Protein AF-A0A6I7HRQ2-F1 (afdb_monomer_lite)

Foldseek 3Di:
DDVVVVVVVVVVVVVVVVLVVVQVVLCVVVVLVVVQVVLLVQLLVVCLVPVVCNVVSLVVSVVVQVVCVVVCVVVVYDTRDHDDSVVSVVVSVVVVVDDDD

Secondary structure (DSSP, 8-state):
--HHHHHHHHHHHHHHHHHHHHHHHHHHHTTHHHHHHHHHHHHHHHHHH-GGGHHHHHHHHHHHHHHHHHHHHHTTPPPP----HHHHHHHHHHHHT----

Organism: NCBI:txid1197950

Structure (mmCIF, N/CA/C/O backbone):
data_AF-A0A6I7HRQ2-F1
#
_entry.id   AF-A0A6I7HRQ2-F1
#
loop_
_atom_site.group_PDB
_atom_site.id
_atom_site.type_symbol
_atom_site.label_atom_id
_atom_site.label_alt_id
_atom_site.label_comp_id
_atom_site.label_asym_id
_atom_site.label_entity_id
_atom_site.label_seq_id
_atom_site.pdbx_PDB_ins_code
_atom_site.Cartn_x
_atom_site.Cartn_y
_atom_site.Cartn_z
_atom_site.occupancy
_atom_site.B_iso_or_equiv
_atom_site.auth_seq_id
_atom_site.auth_comp_id
_atom_site.auth_asym_id
_atom_site.auth_atom_id
_atom_site.pdbx_PDB_model_num
ATOM 1 N N . MET A 1 1 ? -25.778 -23.257 30.928 1.00 53.59 1 MET A N 1
ATOM 2 C CA . MET A 1 1 ? -25.226 -22.341 29.906 1.00 53.59 1 MET A CA 1
ATOM 3 C C . MET A 1 1 ? -25.094 -20.985 30.563 1.00 53.59 1 MET A C 1
ATOM 5 O O . MET A 1 1 ? -26.074 -20.501 31.111 1.00 53.59 1 MET A O 1
ATOM 9 N N . ASP A 1 2 ? -23.870 -20.476 30.647 1.00 63.56 2 ASP A N 1
ATOM 10 C CA . ASP A 1 2 ? -23.508 -19.361 31.523 1.00 63.56 2 ASP A CA 1
ATOM 11 C C . ASP A 1 2 ? -23.837 -18.022 30.850 1.00 63.56 2 ASP A C 1
ATOM 13 O O . ASP A 1 2 ? -23.237 -17.673 29.834 1.00 63.56 2 ASP A O 1
ATOM 17 N N . ASN A 1 3 ? -24.822 -17.297 31.386 1.00 65.94 3 ASN A N 1
ATOM 18 C CA . ASN A 1 3 ? -25.373 -16.073 30.789 1.00 65.94 3 ASN A CA 1
ATOM 19 C C . ASN A 1 3 ? -24.309 -14.961 30.651 1.00 65.94 3 ASN A C 1
ATOM 21 O O . ASN A 1 3 ? -24.384 -14.128 29.753 1.00 65.94 3 ASN A O 1
ATOM 25 N N . ARG A 1 4 ? -23.266 -15.001 31.495 1.00 72.00 4 ARG A N 1
ATOM 26 C CA . ARG A 1 4 ? -22.094 -14.112 31.433 1.00 72.00 4 ARG A CA 1
ATOM 27 C C . ARG A 1 4 ? -21.310 -14.247 30.132 1.00 72.00 4 ARG A C 1
ATOM 29 O O . ARG A 1 4 ? -20.995 -13.248 29.501 1.00 72.00 4 ARG A O 1
ATOM 36 N N . ARG A 1 5 ? -21.070 -15.485 29.694 1.00 74.06 5 ARG A N 1
ATOM 37 C CA . ARG A 1 5 ? -20.263 -15.773 28.501 1.00 74.06 5 ARG A CA 1
ATOM 38 C C . ARG A 1 5 ? -20.918 -15.236 27.226 1.00 74.06 5 ARG A C 1
ATOM 40 O O . ARG A 1 5 ? -20.227 -14.868 26.284 1.00 74.06 5 ARG A O 1
ATOM 47 N N . THR A 1 6 ? -22.249 -15.192 27.205 1.00 74.94 6 THR A N 1
ATOM 48 C CA . THR A 1 6 ? -23.032 -14.631 26.100 1.00 74.94 6 THR A CA 1
ATOM 49 C C . THR A 1 6 ? -22.934 -13.104 26.060 1.00 74.94 6 THR A C 1
ATOM 51 O O . THR A 1 6 ? -22.749 -12.547 24.981 1.00 74.94 6 THR A O 1
ATOM 54 N N . CYS A 1 7 ? -22.994 -12.431 27.214 1.00 74.56 7 CYS A N 1
ATOM 55 C CA . CYS A 1 7 ? -22.821 -10.977 27.296 1.00 74.56 7 CYS A CA 1
ATOM 56 C C . CYS A 1 7 ? -21.411 -10.534 26.880 1.0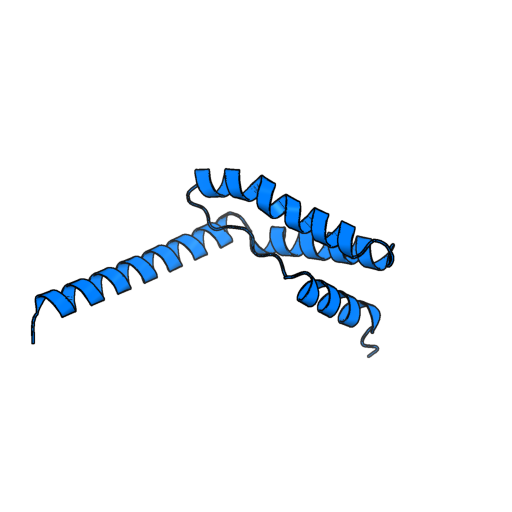0 74.56 7 CYS A C 1
ATOM 58 O O . CYS A 1 7 ? -21.282 -9.572 26.129 1.00 74.56 7 CYS A O 1
ATOM 60 N N . ASP A 1 8 ? -20.371 -11.268 27.287 1.00 77.75 8 ASP A N 1
ATOM 61 C CA . ASP A 1 8 ? -18.981 -10.950 26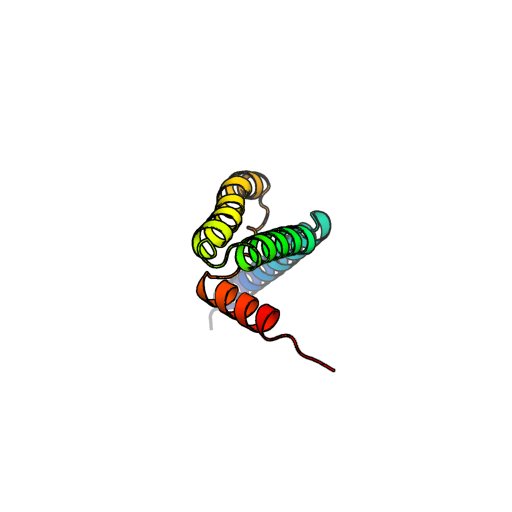.926 1.00 77.75 8 ASP A CA 1
ATOM 62 C C . ASP A 1 8 ? -18.741 -11.053 25.406 1.00 77.75 8 ASP A C 1
ATOM 64 O O . ASP A 1 8 ? -18.046 -10.231 24.811 1.00 77.75 8 ASP A O 1
ATOM 68 N N . LEU A 1 9 ? -19.354 -12.044 24.747 1.00 75.88 9 LEU A N 1
ATOM 69 C CA . LEU A 1 9 ? -19.290 -12.190 23.288 1.00 75.88 9 LEU A CA 1
ATOM 70 C C . LEU A 1 9 ? -20.028 -11.062 22.558 1.00 75.88 9 LEU A C 1
ATOM 72 O O . LEU A 1 9 ? -19.548 -10.584 21.532 1.00 75.88 9 LEU A O 1
ATOM 76 N N . MET A 1 10 ? -21.181 -10.636 23.078 1.00 75.94 10 MET A N 1
ATOM 77 C CA . MET A 1 10 ? -21.944 -9.526 22.504 1.00 75.94 10 MET A CA 1
ATOM 78 C C . MET A 1 10 ? -21.201 -8.196 22.643 1.00 75.94 10 MET A C 1
ATOM 80 O O . MET A 1 10 ? -21.200 -7.411 21.698 1.00 75.94 10 MET A O 1
ATOM 84 N N . GLN A 1 11 ? -20.535 -7.964 23.777 1.00 74.56 11 GLN A N 1
ATOM 85 C CA . GLN A 1 11 ? -19.752 -6.751 23.998 1.00 74.56 11 GLN A CA 1
ATOM 86 C C . GLN A 1 11 ? -18.539 -6.688 23.064 1.00 74.56 11 GLN A C 1
ATOM 88 O O . GLN A 1 11 ? -18.371 -5.697 22.365 1.00 74.56 11 GLN A O 1
ATOM 93 N N . ASN A 1 12 ? -17.779 -7.781 22.938 1.00 72.69 12 ASN A N 1
ATOM 94 C CA . ASN A 1 12 ? -16.669 -7.850 21.981 1.00 72.69 12 ASN A CA 1
ATOM 95 C C . ASN A 1 12 ? -17.129 -7.615 20.535 1.00 72.69 12 ASN A C 1
ATOM 97 O O . ASN A 1 12 ? -16.449 -6.941 19.768 1.00 72.69 12 ASN A O 1
ATOM 101 N N . ALA A 1 13 ? -18.285 -8.160 20.143 1.00 74.06 13 ALA A N 1
ATOM 102 C CA . ALA A 1 13 ? -18.823 -7.937 18.804 1.00 74.06 13 ALA A CA 1
ATOM 103 C C . ALA A 1 13 ? -19.195 -6.462 18.570 1.00 74.06 13 ALA A C 1
ATOM 105 O O . ALA A 1 13 ? -18.948 -5.937 17.487 1.00 74.06 13 ALA A O 1
ATOM 106 N N . LEU A 1 14 ? -19.764 -5.790 19.574 1.00 71.19 14 LEU A N 1
ATOM 107 C CA . LEU A 1 14 ? -20.077 -4.361 19.517 1.00 71.19 14 LEU A CA 1
ATOM 108 C C . LEU A 1 14 ? -18.815 -3.498 19.447 1.00 71.19 14 LEU A C 1
ATOM 110 O O . LEU A 1 14 ? -18.783 -2.553 18.659 1.00 71.19 14 LEU A O 1
ATOM 114 N N . ASP A 1 15 ? -17.778 -3.843 20.204 1.00 71.94 15 ASP A N 1
ATOM 115 C CA . ASP A 1 15 ? -16.505 -3.120 20.199 1.00 71.94 15 ASP A CA 1
ATOM 116 C C . ASP A 1 15 ? -15.823 -3.242 18.824 1.00 71.94 15 ASP A C 1
ATOM 118 O O . ASP A 1 15 ? -15.477 -2.226 18.224 1.00 71.94 15 ASP A O 1
ATOM 122 N N . ILE A 1 16 ? -15.785 -4.448 18.239 1.00 71.88 16 ILE A N 1
ATOM 123 C CA . ILE A 1 16 ? -15.256 -4.692 16.881 1.00 71.88 16 ILE A CA 1
ATOM 124 C C . ILE A 1 16 ? -16.032 -3.901 15.818 1.00 71.88 16 ILE A C 1
ATOM 126 O O . ILE A 1 16 ? -15.441 -3.335 14.896 1.00 71.88 16 ILE A O 1
ATOM 130 N N . LEU A 1 17 ? -17.365 -3.863 15.914 1.00 72.69 17 LEU A N 1
ATOM 131 C CA . LEU A 1 17 ? -18.199 -3.117 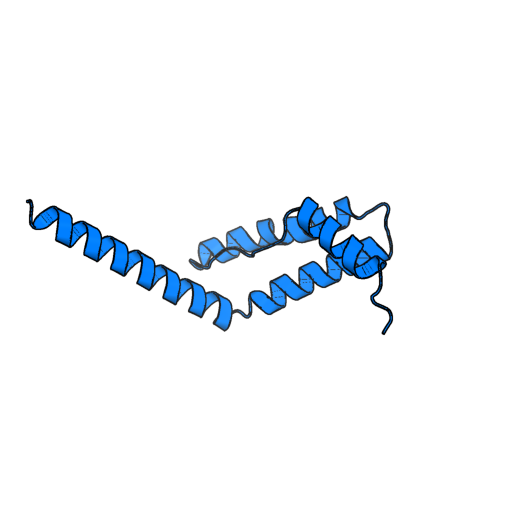14.967 1.00 72.69 17 LEU A CA 1
ATOM 132 C C . LEU A 1 17 ? -17.986 -1.603 15.092 1.00 72.69 17 LEU A C 1
ATOM 134 O O . LEU A 1 17 ? -17.960 -0.909 14.076 1.00 72.69 17 LEU A O 1
ATOM 138 N N . THR A 1 18 ? -17.797 -1.108 16.316 1.00 73.62 18 THR A N 1
ATOM 139 C CA . THR A 1 18 ? -17.570 0.315 16.605 1.00 73.62 18 THR A CA 1
ATOM 140 C C . THR A 1 18 ? -16.172 0.763 16.169 1.00 73.62 18 THR A C 1
ATOM 142 O O . THR A 1 18 ? -16.016 1.830 15.571 1.00 73.62 18 THR A O 1
ATOM 145 N N . GLU A 1 19 ? -15.149 -0.063 16.396 1.00 69.94 19 GLU A N 1
ATOM 146 C CA . GLU A 1 19 ? -13.797 0.154 15.866 1.00 69.94 19 GLU A CA 1
ATOM 147 C C . GLU A 1 19 ? -13.788 0.118 14.337 1.00 69.94 19 GLU A C 1
ATOM 149 O O . GLU A 1 19 ? -13.193 0.990 13.700 1.00 69.94 19 GLU A O 1
ATOM 154 N N . GLY A 1 20 ? -14.509 -0.829 13.728 1.00 68.12 20 GLY A N 1
ATOM 155 C CA . GLY A 1 20 ? -14.655 -0.923 12.277 1.00 68.12 20 GLY A CA 1
ATOM 156 C C . GLY A 1 20 ? -15.316 0.310 11.655 1.00 68.12 20 GLY A C 1
ATOM 157 O O . GLY A 1 20 ? -14.843 0.796 10.624 1.00 68.12 20 GLY A O 1
ATOM 158 N N . SER A 1 21 ? -16.363 0.859 12.284 1.00 71.31 21 SER A N 1
ATOM 159 C CA . SER A 1 21 ? -17.018 2.085 11.807 1.00 71.31 21 SER A CA 1
ATOM 160 C C . SER A 1 21 ? -16.127 3.313 11.970 1.00 71.31 21 SER A C 1
ATOM 162 O O . SER A 1 21 ? -15.967 4.071 11.017 1.00 71.31 21 SER A O 1
ATOM 164 N N . ARG A 1 22 ? -15.462 3.465 13.123 1.00 72.69 22 ARG A N 1
ATOM 165 C CA . ARG A 1 22 ? -14.520 4.568 13.367 1.00 72.69 22 ARG A CA 1
ATOM 166 C C . ARG A 1 22 ? -13.365 4.544 12.363 1.00 72.69 22 ARG A C 1
ATOM 168 O O . ARG A 1 22 ? -13.031 5.567 11.779 1.00 72.69 22 ARG A O 1
ATOM 175 N N . THR A 1 23 ? -12.810 3.364 12.100 1.00 71.81 23 THR A N 1
ATOM 176 C CA . THR A 1 23 ? -11.753 3.153 11.100 1.00 71.81 23 THR A CA 1
ATOM 177 C C . THR A 1 23 ? -12.197 3.569 9.694 1.00 71.81 23 THR A C 1
ATOM 179 O O . THR A 1 23 ? -11.431 4.189 8.955 1.00 71.81 23 THR A O 1
ATOM 182 N N . ALA A 1 24 ? -13.425 3.219 9.300 1.00 72.06 24 ALA A N 1
ATOM 183 C CA . ALA A 1 24 ? -13.972 3.578 7.994 1.00 72.06 24 ALA A CA 1
ATOM 184 C C . ALA A 1 24 ? -14.205 5.091 7.858 1.00 72.06 24 ALA A C 1
ATOM 186 O O . ALA A 1 24 ? -13.925 5.656 6.798 1.00 72.06 24 ALA A O 1
ATOM 187 N N . ASP A 1 25 ? -14.664 5.740 8.928 1.00 77.44 25 ASP A N 1
ATOM 188 C CA . ASP A 1 25 ? -14.861 7.188 8.967 1.00 77.44 25 ASP A CA 1
ATOM 189 C C . ASP A 1 25 ? -13.523 7.935 8.867 1.00 77.44 25 ASP A C 1
ATOM 191 O O . ASP A 1 25 ? -13.394 8.814 8.014 1.00 77.44 25 ASP A O 1
ATOM 195 N N . PHE A 1 26 ? -12.491 7.507 9.607 1.00 76.12 26 PHE A N 1
ATOM 196 C CA . PHE A 1 26 ? -11.134 8.062 9.500 1.00 76.12 26 PHE A CA 1
ATOM 197 C C . PHE A 1 26 ? -10.566 7.946 8.083 1.00 76.12 26 PHE A C 1
ATOM 199 O O . PHE A 1 26 ? -10.084 8.922 7.513 1.00 76.12 26 PHE A O 1
ATOM 206 N N . ARG A 1 27 ? -10.651 6.764 7.463 1.00 81.56 27 ARG A N 1
ATOM 207 C CA . ARG A 1 27 ? -10.126 6.583 6.098 1.00 81.56 27 ARG A CA 1
ATOM 208 C C . ARG A 1 27 ? -10.817 7.487 5.080 1.00 81.56 27 ARG A C 1
ATOM 210 O O . ARG A 1 27 ? -10.159 7.959 4.154 1.00 81.56 27 ARG A O 1
ATOM 217 N N . ARG A 1 28 ? -12.120 7.735 5.249 1.00 77.19 28 ARG A N 1
ATOM 218 C CA . ARG A 1 28 ? -12.887 8.636 4.380 1.00 77.19 28 ARG A CA 1
ATOM 219 C C . ARG A 1 28 ? -12.532 10.101 4.627 1.00 77.19 28 ARG A C 1
ATOM 221 O O . ARG A 1 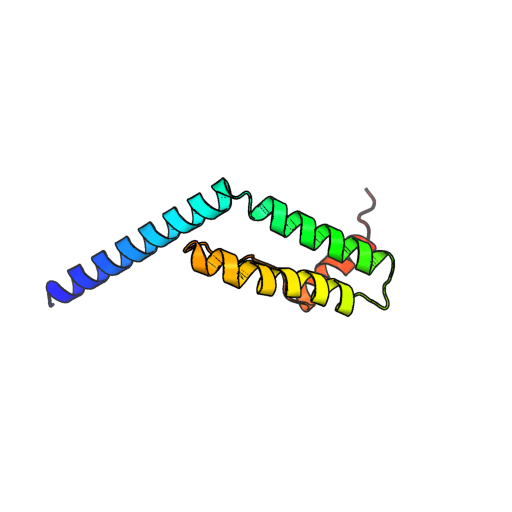28 ? -12.340 10.834 3.664 1.00 77.19 28 ARG A O 1
ATOM 228 N N . GLU A 1 29 ? -12.452 10.519 5.887 1.00 78.88 29 GLU A N 1
ATOM 229 C CA . GLU A 1 29 ? -12.137 11.900 6.273 1.00 78.88 29 GLU A CA 1
ATOM 230 C C . GLU A 1 29 ? -10.764 12.337 5.753 1.00 78.88 29 GLU A C 1
ATOM 232 O O . GLU A 1 29 ? -10.624 13.420 5.190 1.00 78.88 29 GLU A O 1
ATOM 237 N N . PHE A 1 30 ? -9.775 11.452 5.861 1.00 73.06 30 PHE A N 1
ATOM 238 C CA . PHE A 1 30 ? -8.396 11.711 5.452 1.00 73.06 30 PHE A CA 1
ATOM 239 C C . PHE A 1 30 ? -8.074 11.236 4.026 1.00 73.06 30 PHE A C 1
ATOM 241 O O . PHE A 1 30 ? -6.907 11.206 3.647 1.00 73.06 30 PHE A O 1
ATOM 248 N N . GLN A 1 31 ? -9.091 10.856 3.239 1.00 81.19 31 GLN A N 1
ATOM 249 C CA . GLN A 1 31 ? -8.956 10.480 1.821 1.00 81.19 31 GLN A CA 1
ATOM 250 C C . GLN A 1 31 ? -7.856 9.433 1.572 1.00 81.19 31 GLN A C 1
ATOM 252 O O . GLN A 1 31 ? -7.104 9.497 0.600 1.00 81.19 31 GLN A O 1
ATOM 257 N N . TYR A 1 32 ? -7.767 8.438 2.456 1.00 82.69 32 TYR A N 1
ATOM 258 C CA . TYR A 1 32 ? -6.722 7.411 2.418 1.00 82.69 32 TYR A CA 1
ATOM 259 C C . TYR A 1 32 ? -6.647 6.700 1.074 1.00 82.69 32 TYR A C 1
ATOM 261 O O . TYR A 1 32 ? -5.560 6.432 0.577 1.00 82.69 32 TYR A O 1
ATOM 269 N N . ASP A 1 33 ? -7.806 6.400 0.494 1.00 81.81 33 ASP A N 1
ATOM 270 C CA . ASP A 1 33 ? -7.882 5.664 -0.761 1.00 81.81 33 ASP A CA 1
ATOM 271 C C . ASP A 1 33 ? -7.264 6.474 -1.918 1.00 81.81 33 ASP A C 1
ATOM 273 O O . ASP A 1 33 ? -6.612 5.899 -2.786 1.00 81.81 33 ASP A O 1
ATOM 277 N N . GLU A 1 34 ? -7.385 7.808 -1.902 1.00 84.75 34 GLU A N 1
ATOM 278 C CA . GLU A 1 34 ? -6.769 8.685 -2.906 1.00 84.75 34 GLU A CA 1
ATOM 279 C C . GLU A 1 34 ? -5.248 8.733 -2.745 1.00 84.75 34 GLU A C 1
ATOM 281 O O . GLU A 1 34 ? -4.517 8.628 -3.731 1.00 84.75 34 GLU A O 1
ATOM 286 N N . LEU A 1 35 ? -4.763 8.827 -1.504 1.00 83.19 35 LEU A N 1
ATOM 287 C CA . LEU A 1 35 ? -3.333 8.844 -1.200 1.00 83.19 35 LEU A CA 1
ATOM 288 C C . LEU A 1 35 ? -2.665 7.499 -1.521 1.00 83.19 35 LEU A C 1
ATOM 290 O O . LEU A 1 35 ? -1.619 7.461 -2.172 1.00 83.19 35 LEU A O 1
ATOM 294 N N . GLU A 1 36 ? -3.293 6.390 -1.122 1.00 88.25 36 GLU A N 1
ATOM 295 C CA . GLU A 1 36 ? -2.845 5.033 -1.450 1.00 88.25 36 GLU A CA 1
ATOM 296 C C . GLU A 1 36 ? -2.810 4.830 -2.971 1.00 88.25 36 GLU A C 1
ATOM 298 O O . GLU A 1 36 ? -1.813 4.349 -3.516 1.00 88.25 36 GLU A O 1
ATOM 303 N N . GLN A 1 37 ? -3.863 5.249 -3.680 1.00 87.69 37 GLN A N 1
ATOM 304 C CA . GLN A 1 37 ? -3.937 5.129 -5.132 1.00 87.69 37 GLN A CA 1
ATOM 305 C C . GLN A 1 37 ? -2.885 5.987 -5.842 1.00 87.69 37 GLN A C 1
ATOM 307 O O . GLN A 1 37 ? -2.263 5.500 -6.789 1.00 87.69 37 GLN A O 1
ATOM 312 N N . ALA A 1 38 ? -2.663 7.228 -5.405 1.00 87.25 38 ALA A N 1
ATOM 313 C CA . ALA A 1 38 ? -1.667 8.120 -5.993 1.00 87.25 38 ALA A CA 1
ATOM 314 C C . ALA A 1 38 ? -0.252 7.533 -5.879 1.00 87.25 38 ALA A C 1
ATOM 316 O O . ALA A 1 38 ? 0.446 7.419 -6.887 1.00 87.25 38 ALA A O 1
ATOM 317 N N . ALA A 1 39 ? 0.129 7.059 -4.689 1.00 86.94 39 ALA A N 1
ATOM 318 C CA . ALA A 1 39 ? 1.439 6.452 -4.458 1.00 86.94 39 ALA A CA 1
ATOM 319 C C . ALA A 1 39 ? 1.636 5.156 -5.268 1.00 86.94 39 ALA A C 1
ATOM 321 O O . ALA A 1 39 ? 2.700 4.936 -5.850 1.00 86.94 39 ALA A O 1
ATOM 322 N N . ILE A 1 40 ? 0.599 4.314 -5.379 1.00 89.44 40 ILE A N 1
ATOM 323 C CA . ILE A 1 40 ? 0.643 3.116 -6.233 1.00 89.44 40 ILE A CA 1
ATOM 324 C C . ILE A 1 40 ? 0.805 3.511 -7.705 1.00 89.44 40 ILE A C 1
ATOM 326 O O . ILE A 1 40 ? 1.603 2.908 -8.422 1.00 89.44 40 ILE A O 1
ATOM 330 N N . GLN A 1 41 ? 0.059 4.507 -8.187 1.00 89.06 41 GLN A N 1
ATOM 331 C CA . GLN A 1 41 ? 0.138 4.949 -9.580 1.00 89.06 41 GLN A CA 1
ATOM 332 C C . GLN A 1 41 ? 1.503 5.545 -9.926 1.00 89.06 41 GLN A C 1
ATOM 334 O O . GLN A 1 41 ? 2.026 5.236 -10.998 1.00 89.06 41 GLN A O 1
ATOM 339 N N . GLU A 1 42 ? 2.087 6.337 -9.030 1.00 89.50 42 GLU A N 1
ATOM 340 C CA . GLU A 1 42 ? 3.430 6.897 -9.183 1.00 89.50 42 GLU A CA 1
ATOM 341 C C . GLU A 1 42 ? 4.490 5.791 -9.243 1.00 89.50 42 GLU A C 1
ATOM 343 O O . GLU A 1 42 ? 5.267 5.731 -10.198 1.00 89.50 42 GLU A O 1
ATOM 348 N N . ALA A 1 43 ? 4.464 4.848 -8.296 1.00 89.00 43 ALA A N 1
ATOM 349 C CA . ALA A 1 43 ? 5.391 3.720 -8.278 1.00 89.00 43 ALA A CA 1
ATOM 350 C C . ALA A 1 43 ? 5.271 2.851 -9.537 1.00 89.00 43 ALA A C 1
ATOM 352 O O . ALA A 1 43 ? 6.281 2.425 -10.099 1.00 89.00 43 ALA A O 1
ATOM 353 N N . LEU A 1 44 ? 4.045 2.620 -10.022 1.00 89.62 44 LEU A N 1
ATOM 354 C CA . LEU A 1 44 ? 3.812 1.928 -11.290 1.00 89.62 44 LEU A CA 1
ATOM 355 C C . LEU A 1 44 ? 4.372 2.721 -12.480 1.00 89.62 44 LEU A C 1
ATOM 357 O O . LEU A 1 44 ? 4.949 2.114 -13.374 1.00 89.62 44 LEU A O 1
ATOM 361 N N . GLY A 1 45 ? 4.224 4.048 -12.497 1.00 88.31 45 GLY A N 1
ATOM 362 C CA . GLY A 1 45 ? 4.803 4.930 -13.517 1.00 88.31 45 GLY A CA 1
ATOM 363 C C . GLY A 1 45 ? 6.322 4.799 -13.593 1.00 88.31 45 GLY A C 1
ATOM 364 O O . GLY A 1 45 ? 6.858 4.427 -14.635 1.00 88.31 45 GLY A O 1
ATOM 365 N N . ILE A 1 46 ? 7.000 4.977 -12.457 1.00 89.00 46 ILE A N 1
ATOM 366 C CA . ILE A 1 46 ? 8.461 4.840 -12.346 1.00 89.00 46 ILE A CA 1
ATOM 367 C C . ILE A 1 46 ? 8.914 3.449 -12.804 1.00 89.00 46 ILE A C 1
ATOM 369 O O . ILE A 1 46 ? 9.889 3.310 -13.540 1.00 89.00 46 ILE 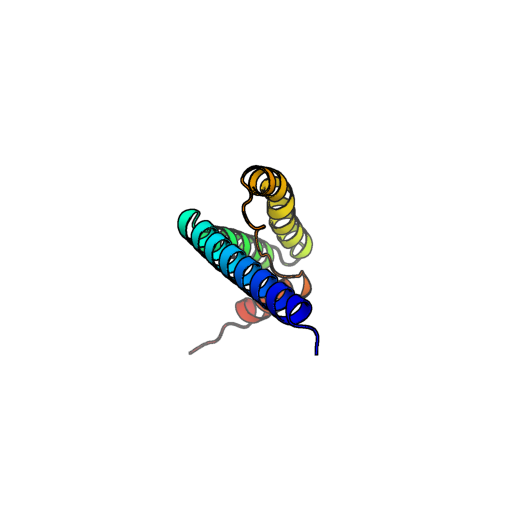A O 1
ATOM 373 N N . ALA A 1 47 ? 8.201 2.405 -12.390 1.00 90.25 47 ALA A N 1
ATOM 374 C CA . ALA A 1 47 ? 8.513 1.026 -12.742 1.00 90.25 47 ALA A CA 1
ATOM 375 C C . ALA A 1 47 ? 8.275 0.689 -14.229 1.00 90.25 47 ALA A C 1
ATOM 377 O O . ALA A 1 47 ? 8.927 -0.219 -14.751 1.00 90.25 47 ALA A O 1
ATOM 378 N N . MET A 1 48 ? 7.364 1.393 -14.910 1.00 88.56 48 MET A N 1
ATOM 379 C CA . MET A 1 48 ? 7.168 1.282 -16.361 1.00 88.56 48 MET A CA 1
ATOM 380 C C . MET A 1 48 ? 8.265 2.020 -17.132 1.00 88.56 48 MET A C 1
ATOM 382 O O . MET A 1 48 ? 8.796 1.465 -18.093 1.00 88.56 48 MET A O 1
ATOM 386 N N . ASP A 1 49 ? 8.637 3.222 -16.689 1.00 89.94 49 ASP A N 1
ATOM 387 C CA . ASP A 1 49 ? 9.704 4.019 -17.308 1.00 89.94 49 ASP A CA 1
ATOM 388 C C . ASP A 1 49 ? 11.085 3.374 -17.105 1.00 89.94 49 ASP A C 1
ATOM 390 O O . ASP A 1 49 ? 11.958 3.441 -17.973 1.00 89.94 49 ASP A O 1
ATOM 394 N N . PHE A 1 50 ? 11.270 2.687 -15.973 1.00 89.31 50 PHE A N 1
ATOM 395 C CA . PHE A 1 50 ? 12.509 2.012 -15.600 1.00 89.31 50 PHE A CA 1
ATOM 396 C C . PHE A 1 50 ? 12.248 0.563 -15.156 1.00 89.31 50 PHE A C 1
ATOM 398 O O . PHE A 1 50 ? 12.279 0.264 -13.958 1.00 89.31 50 PHE A O 1
ATOM 405 N N . PRO A 1 51 ? 12.074 -0.388 -16.096 1.00 86.38 51 PRO A N 1
ATOM 406 C CA . PRO A 1 51 ? 11.791 -1.788 -15.766 1.00 86.38 51 PRO A CA 1
ATOM 407 C C . PRO A 1 51 ? 12.860 -2.465 -14.894 1.00 86.38 51 PRO A C 1
ATOM 409 O O . PRO A 1 51 ? 12.559 -3.379 -14.133 1.00 86.38 51 PRO A O 1
ATOM 412 N N . SER A 1 52 ? 14.113 -2.005 -14.953 1.00 89.94 52 SER A N 1
ATOM 413 C CA . SER A 1 52 ? 15.191 -2.493 -14.083 1.00 89.94 52 SER A CA 1
ATOM 414 C C . SER A 1 52 ? 15.068 -2.031 -12.624 1.00 89.94 52 SER A C 1
ATOM 416 O O . SER A 1 52 ? 15.732 -2.599 -11.762 1.00 89.94 52 SER A O 1
ATOM 418 N N . ARG A 1 53 ? 14.214 -1.039 -12.334 1.00 89.56 53 ARG A N 1
ATOM 419 C CA . ARG A 1 53 ? 14.025 -0.417 -11.011 1.00 89.56 53 ARG A CA 1
ATOM 420 C C . ARG A 1 53 ? 12.655 -0.693 -10.392 1.00 89.56 53 ARG A C 1
ATOM 422 O O . ARG A 1 53 ? 12.260 -0.027 -9.443 1.00 89.56 53 ARG A O 1
ATOM 429 N N . GLN A 1 54 ? 11.929 -1.701 -10.876 1.00 90.94 54 GLN A N 1
ATOM 430 C CA . GLN A 1 54 ? 10.609 -2.074 -10.342 1.00 90.94 54 GLN A CA 1
ATOM 431 C C . GLN A 1 54 ? 10.621 -2.322 -8.828 1.00 90.94 54 GLN A C 1
ATOM 433 O O . GLN A 1 54 ? 9.688 -1.942 -8.126 1.00 90.94 54 GLN A O 1
ATOM 438 N N . ARG A 1 55 ? 11.680 -2.967 -8.322 1.00 90.50 55 ARG A N 1
ATOM 439 C CA . ARG A 1 55 ? 11.843 -3.224 -6.888 1.00 90.50 55 ARG A CA 1
ATOM 440 C C . ARG A 1 55 ? 12.082 -1.937 -6.103 1.00 90.50 55 ARG A C 1
ATOM 442 O O . ARG A 1 55 ? 11.397 -1.731 -5.115 1.00 90.50 55 ARG A O 1
ATOM 449 N N . GLU A 1 56 ? 12.969 -1.068 -6.579 1.00 91.81 56 GLU A N 1
ATOM 450 C CA . GLU A 1 56 ? 13.250 0.231 -5.950 1.00 91.81 56 GLU A CA 1
ATOM 451 C C . GLU A 1 56 ? 11.997 1.123 -5.916 1.00 91.81 56 GLU A C 1
ATOM 453 O O . GLU A 1 56 ? 11.710 1.752 -4.902 1.00 91.81 56 GLU A O 1
ATOM 458 N N . ALA A 1 57 ? 11.204 1.129 -6.992 1.00 90.75 57 ALA A N 1
ATOM 459 C CA . ALA A 1 57 ? 9.943 1.868 -7.054 1.00 90.75 57 ALA A CA 1
ATOM 460 C C . ALA A 1 57 ? 8.910 1.345 -6.040 1.00 90.75 57 ALA A C 1
ATOM 462 O O . ALA A 1 57 ? 8.239 2.129 -5.369 1.00 90.75 57 ALA A O 1
ATOM 463 N N . TRP A 1 58 ? 8.800 0.020 -5.892 1.00 92.69 58 TRP A N 1
ATOM 464 C CA . TRP A 1 58 ? 7.941 -0.582 -4.871 1.00 92.69 58 TRP A CA 1
ATOM 465 C C . TRP A 1 58 ? 8.453 -0.309 -3.451 1.00 92.69 58 TRP A C 1
ATOM 467 O O . TRP A 1 58 ? 7.656 -0.004 -2.570 1.00 92.69 58 TRP A O 1
ATOM 477 N N . GLU A 1 59 ? 9.766 -0.392 -3.225 1.00 91.50 59 GLU A N 1
ATOM 478 C CA . GLU A 1 59 ? 10.392 -0.115 -1.927 1.00 91.50 59 GLU A CA 1
ATOM 479 C C . GLU A 1 59 ? 10.182 1.339 -1.498 1.00 91.50 59 GLU A C 1
ATOM 481 O O . GLU A 1 59 ? 9.852 1.574 -0.340 1.00 91.50 59 GLU A O 1
ATOM 486 N N . PHE A 1 60 ? 10.273 2.296 -2.425 1.00 88.00 60 PHE A N 1
ATOM 487 C CA . PHE A 1 60 ? 9.964 3.706 -2.170 1.00 88.00 60 PHE A CA 1
ATOM 488 C C . PHE A 1 60 ? 8.496 3.919 -1.762 1.00 88.00 60 PHE A C 1
ATOM 490 O O . PHE A 1 60 ? 8.203 4.591 -0.776 1.00 88.00 60 PHE A O 1
ATOM 497 N N . MET A 1 61 ? 7.548 3.292 -2.463 1.00 89.50 61 MET A N 1
ATOM 498 C CA . MET A 1 61 ? 6.136 3.317 -2.055 1.00 89.50 61 MET A CA 1
ATOM 499 C C . MET A 1 61 ? 5.937 2.662 -0.678 1.00 89.50 61 MET A C 1
ATOM 501 O O . MET A 1 61 ? 5.180 3.156 0.155 1.00 89.50 61 MET A O 1
ATOM 505 N N . ALA A 1 62 ? 6.618 1.546 -0.414 1.00 86.81 62 ALA A N 1
ATOM 506 C CA . ALA A 1 62 ? 6.514 0.835 0.853 1.00 86.81 62 ALA A CA 1
ATOM 507 C C . ALA A 1 62 ? 7.148 1.610 2.020 1.00 86.81 62 ALA A C 1
ATOM 509 O O . ALA A 1 62 ? 6.653 1.498 3.142 1.00 86.81 62 ALA A O 1
ATOM 510 N N . SER A 1 63 ? 8.194 2.409 1.784 1.00 84.50 63 SER A N 1
ATOM 511 C CA . SER A 1 63 ? 8.808 3.244 2.821 1.00 84.50 63 SER A CA 1
ATOM 512 C C . SER A 1 63 ? 7.895 4.388 3.247 1.00 84.50 63 SER A C 1
ATOM 514 O O . SER A 1 63 ? 7.805 4.654 4.441 1.00 84.50 63 SER A O 1
ATOM 516 N N . LEU A 1 64 ? 7.114 4.967 2.322 1.00 78.62 64 LEU A N 1
ATOM 517 C CA . LEU A 1 64 ? 6.080 5.958 2.661 1.00 78.62 64 LEU A CA 1
ATOM 518 C C . LEU A 1 64 ? 5.073 5.410 3.681 1.00 78.62 64 LEU A C 1
ATOM 520 O O . LEU A 1 64 ? 4.598 6.144 4.543 1.00 78.62 64 LEU A O 1
ATOM 524 N N . ARG A 1 65 ? 4.784 4.102 3.641 1.00 76.94 65 ARG A N 1
ATOM 525 C CA . ARG A 1 65 ? 3.955 3.445 4.663 1.00 76.94 65 ARG A CA 1
ATOM 526 C C . ARG A 1 65 ? 4.572 3.547 6.043 1.00 76.94 65 ARG A C 1
ATOM 528 O O . ARG A 1 65 ? 3.855 3.811 6.994 1.00 76.94 65 ARG A O 1
ATOM 535 N N . THR A 1 66 ? 5.863 3.255 6.142 1.00 76.44 66 THR A N 1
ATOM 536 C CA . THR A 1 66 ? 6.594 3.209 7.408 1.00 76.44 66 THR A CA 1
ATOM 537 C C . THR A 1 66 ? 6.700 4.613 7.989 1.00 76.44 66 THR A C 1
ATOM 539 O O . THR A 1 66 ? 6.318 4.827 9.136 1.00 76.44 66 THR A O 1
ATOM 542 N N . ASP A 1 67 ? 7.076 5.587 7.163 1.00 78.81 67 ASP A N 1
ATOM 543 C CA . ASP A 1 67 ? 7.238 6.980 7.588 1.00 78.81 67 ASP A CA 1
ATOM 544 C C . ASP A 1 67 ? 5.908 7.604 8.035 1.00 78.81 67 ASP A C 1
ATOM 546 O O . ASP A 1 67 ? 5.854 8.355 9.009 1.00 78.81 67 ASP A O 1
ATOM 550 N N . MET A 1 68 ? 4.808 7.267 7.354 1.00 76.06 68 MET A N 1
ATOM 551 C CA . MET A 1 68 ? 3.482 7.755 7.731 1.00 76.06 68 MET A CA 1
ATOM 552 C C . MET A 1 68 ? 2.852 6.922 8.850 1.00 76.06 68 MET A C 1
ATOM 554 O O . MET A 1 68 ? 2.058 7.461 9.611 1.00 76.06 68 MET A O 1
ATOM 558 N N . SER A 1 69 ? 3.209 5.644 9.012 1.00 74.81 69 SER A N 1
ATOM 559 C CA . SER A 1 69 ? 2.615 4.789 10.050 1.00 74.81 69 SER A CA 1
ATOM 560 C C . SER A 1 69 ? 2.842 5.318 11.460 1.00 74.81 69 SER A C 1
ATOM 562 O O . SER A 1 69 ? 1.900 5.310 12.242 1.00 74.81 69 SER A O 1
ATOM 564 N N . GLU A 1 70 ? 4.014 5.884 11.759 1.00 73.56 70 GLU A N 1
ATOM 565 C CA . GLU A 1 70 ? 4.278 6.487 13.073 1.00 73.56 70 GLU A CA 1
ATOM 566 C C . GLU A 1 70 ? 3.376 7.701 13.348 1.00 73.56 70 GLU A C 1
ATOM 568 O O . GLU A 1 70 ? 2.936 7.916 14.477 1.00 73.56 70 GLU A O 1
ATOM 573 N N . GLN A 1 71 ? 3.064 8.491 12.317 1.00 73.94 71 GLN A N 1
ATOM 574 C CA . GLN A 1 71 ? 2.162 9.641 12.437 1.00 73.94 71 GLN A CA 1
ATOM 575 C C . GLN A 1 71 ? 0.701 9.199 12.562 1.00 73.94 71 GLN A C 1
ATOM 577 O O . GLN A 1 71 ? -0.070 9.809 13.299 1.00 73.94 71 GLN A O 1
ATOM 582 N N . LEU A 1 72 ? 0.323 8.125 11.866 1.00 75.81 72 LEU A N 1
ATOM 583 C CA . LEU A 1 72 ? -1.025 7.567 11.912 1.00 75.81 72 LEU A CA 1
ATOM 584 C C . LEU A 1 72 ? -1.299 6.855 13.242 1.00 75.81 72 LEU A C 1
ATOM 586 O O . LEU A 1 72 ? -2.372 7.038 13.808 1.00 75.81 72 LEU A O 1
ATOM 590 N N . GLU A 1 73 ? -0.316 6.144 13.801 1.00 78.12 73 GLU A N 1
ATOM 591 C CA . GLU A 1 73 ? -0.409 5.548 15.140 1.00 78.12 73 GLU A CA 1
ATOM 592 C C . GLU A 1 73 ? -0.628 6.610 16.228 1.00 78.12 73 GLU A C 1
ATOM 594 O O . GLU A 1 73 ? -1.435 6.408 17.133 1.00 78.12 73 GLU A O 1
ATOM 599 N N . GLN A 1 74 ? 0.018 7.777 16.122 1.00 78.00 74 GLN A N 1
ATOM 600 C CA . GLN A 1 74 ? -0.198 8.893 17.058 1.00 78.00 74 GLN A CA 1
ATOM 601 C C . GLN A 1 74 ? -1.610 9.489 16.984 1.00 78.00 74 GLN A C 1
ATOM 603 O O . GLN A 1 74 ? -2.072 10.093 17.954 1.00 78.00 74 GLN A O 1
ATOM 608 N N . LEU A 1 75 ? -2.288 9.331 15.847 1.00 73.69 75 LEU A N 1
ATOM 609 C CA . LEU A 1 75 ? -3.648 9.811 15.609 1.00 73.69 75 LEU A CA 1
ATOM 610 C C . LEU A 1 75 ? -4.713 8.732 15.855 1.00 73.69 75 LEU A C 1
ATOM 612 O O . LEU A 1 75 ? -5.883 8.981 15.571 1.00 73.69 75 LEU A O 1
ATOM 616 N N . ASP A 1 76 ? -4.323 7.556 16.368 1.00 73.31 76 ASP A N 1
ATOM 617 C CA . ASP A 1 76 ? -5.188 6.368 16.475 1.00 73.31 76 ASP A CA 1
ATOM 618 C C . ASP A 1 76 ? -5.859 6.023 15.127 1.00 73.31 76 ASP A C 1
ATOM 620 O O . ASP A 1 76 ? -7.000 5.565 15.041 1.00 73.31 76 ASP A O 1
ATOM 624 N N . ALA A 1 77 ? -5.143 6.316 14.038 1.00 73.19 77 ALA A N 1
ATOM 625 C CA . ALA A 1 77 ? -5.613 6.178 12.677 1.00 73.19 77 ALA A CA 1
ATOM 626 C C . ALA A 1 77 ? -5.092 4.865 12.069 1.00 73.19 77 ALA A C 1
ATOM 628 O O . ALA A 1 77 ? -3.970 4.431 12.346 1.00 73.19 77 ALA A O 1
ATOM 629 N N . PRO A 1 78 ? -5.881 4.207 11.204 1.00 76.94 78 PRO A N 1
ATOM 630 C CA . PRO A 1 78 ? -5.462 2.962 10.574 1.00 76.94 78 PRO A CA 1
ATOM 631 C C . PRO A 1 78 ? -4.237 3.167 9.672 1.00 76.94 78 PRO A C 1
ATOM 633 O O . PRO A 1 78 ? -4.062 4.255 9.121 1.00 76.94 78 PRO A O 1
ATOM 636 N N . PRO A 1 79 ? -3.420 2.125 9.438 1.00 79.06 79 PRO A N 1
ATOM 637 C CA . PRO A 1 79 ? -2.280 2.211 8.533 1.00 79.06 79 PRO A CA 1
ATOM 638 C C . PRO A 1 79 ? -2.711 2.288 7.060 1.00 79.06 79 PRO A C 1
ATOM 640 O O . PRO A 1 79 ? -3.792 1.823 6.674 1.00 79.06 79 PRO A O 1
ATOM 643 N N . LEU A 1 80 ? -1.815 2.817 6.221 1.00 81.69 80 LEU A N 1
ATOM 644 C CA . LEU A 1 80 ? -1.964 2.787 4.765 1.00 81.69 80 LEU A CA 1
ATOM 645 C C . LEU A 1 80 ? -1.851 1.355 4.224 1.00 81.69 80 LEU A C 1
ATOM 647 O O . LEU A 1 80 ? -1.018 0.551 4.659 1.00 81.69 80 LEU A O 1
ATOM 651 N N . ARG A 1 81 ? -2.681 1.043 3.231 1.00 84.88 81 ARG A N 1
ATOM 652 C CA . ARG A 1 81 ? -2.748 -0.248 2.548 1.00 84.88 81 ARG A CA 1
ATOM 653 C C . ARG A 1 81 ? -2.012 -0.162 1.219 1.00 84.88 81 ARG A C 1
ATOM 655 O O . ARG A 1 81 ? -2.524 0.364 0.239 1.00 84.88 81 ARG A O 1
ATOM 662 N N . PHE A 1 82 ? -0.826 -0.758 1.173 1.00 85.62 82 PHE A N 1
ATOM 663 C CA . PHE A 1 82 ? -0.080 -0.933 -0.070 1.00 85.62 82 PHE A CA 1
ATOM 664 C C . PHE A 1 82 ? -0.019 -2.401 -0.494 1.00 85.62 82 PHE A C 1
ATOM 666 O O . PHE A 1 82 ? 0.009 -3.290 0.366 1.00 85.62 82 PHE A O 1
ATOM 673 N N . PRO A 1 83 ? 0.011 -2.675 -1.811 1.00 86.69 83 PRO A N 1
ATOM 674 C CA . PRO A 1 83 ? 0.090 -4.032 -2.329 1.00 86.69 83 PRO A CA 1
ATOM 675 C C . PRO A 1 83 ? 1.429 -4.692 -1.982 1.00 86.69 83 PRO A C 1
ATOM 677 O O . PRO A 1 83 ? 2.472 -4.037 -1.892 1.00 86.69 83 PRO A O 1
ATOM 680 N N . SER A 1 84 ? 1.417 -6.023 -1.861 1.00 90.19 84 SER A N 1
ATOM 681 C CA . SER A 1 84 ? 2.655 -6.807 -1.820 1.00 90.19 84 SER A CA 1
ATOM 682 C C . SER A 1 84 ? 3.460 -6.615 -3.108 1.00 90.19 84 SER A C 1
ATOM 684 O O . SER A 1 84 ? 2.898 -6.275 -4.151 1.00 90.19 84 SER A O 1
ATOM 686 N N . TYR A 1 85 ? 4.767 -6.886 -3.062 1.00 89.75 85 TYR A N 1
ATOM 687 C CA . TYR A 1 85 ? 5.613 -6.799 -4.254 1.00 89.75 85 TYR A CA 1
ATOM 688 C C . TYR A 1 85 ? 5.099 -7.687 -5.402 1.00 89.75 85 TYR A C 1
ATOM 690 O O . TYR A 1 85 ? 5.054 -7.258 -6.548 1.00 89.75 85 TYR A O 1
ATOM 698 N N . GLU A 1 86 ? 4.620 -8.896 -5.097 1.00 91.12 86 GLU A N 1
ATOM 699 C CA . GLU A 1 86 ? 4.021 -9.801 -6.089 1.00 91.12 86 GLU A CA 1
ATOM 700 C C . GLU A 1 86 ? 2.759 -9.209 -6.731 1.00 91.12 86 GLU A C 1
ATOM 702 O O . GLU A 1 86 ? 2.599 -9.252 -7.951 1.00 91.12 86 GLU A O 1
ATOM 707 N N . THR A 1 87 ? 1.887 -8.597 -5.924 1.00 90.06 87 THR A N 1
ATOM 708 C CA . THR A 1 87 ? 0.676 -7.927 -6.421 1.00 90.06 87 THR A CA 1
ATOM 709 C C . THR A 1 87 ? 1.043 -6.716 -7.277 1.00 90.06 87 THR A C 1
ATOM 711 O O . THR A 1 87 ? 0.449 -6.499 -8.330 1.00 90.06 87 THR A O 1
ATOM 714 N N . PHE A 1 88 ? 2.058 -5.956 -6.868 1.00 90.31 88 PHE A N 1
ATOM 715 C CA . PHE A 1 88 ? 2.592 -4.828 -7.625 1.00 90.31 88 PHE A CA 1
ATOM 716 C C . PHE A 1 88 ? 3.139 -5.256 -8.995 1.00 90.31 88 PHE A C 1
ATOM 718 O O . PHE A 1 88 ? 2.810 -4.634 -10.005 1.00 90.31 88 PHE A O 1
ATOM 725 N N . LEU A 1 89 ? 3.891 -6.360 -9.064 1.00 89.25 89 LEU A N 1
ATOM 726 C CA . LEU A 1 89 ? 4.331 -6.941 -10.337 1.00 89.25 89 LEU A CA 1
ATOM 727 C C . LEU A 1 89 ? 3.148 -7.404 -11.198 1.00 89.25 89 LEU A C 1
ATOM 729 O O . LEU A 1 89 ? 3.139 -7.166 -12.404 1.00 89.25 89 LEU A O 1
ATOM 733 N N . GLY A 1 90 ? 2.127 -8.013 -10.590 1.00 89.31 90 GLY A N 1
ATOM 734 C CA . GLY A 1 90 ? 0.890 -8.372 -11.286 1.00 89.31 90 GLY A CA 1
ATOM 735 C C . GLY A 1 90 ? 0.214 -7.155 -11.927 1.00 89.31 90 GLY A C 1
ATOM 736 O O . GLY A 1 90 ? -0.132 -7.189 -13.108 1.00 89.31 90 GLY A O 1
ATOM 737 N N . LEU A 1 91 ? 0.102 -6.049 -11.186 1.00 87.25 91 LEU A N 1
ATOM 738 C CA . LEU A 1 91 ? -0.443 -4.784 -11.688 1.00 87.25 91 LEU A CA 1
ATOM 739 C C . LEU A 1 91 ? 0.400 -4.212 -12.837 1.00 87.25 91 LEU A C 1
ATOM 741 O O . LEU A 1 91 ? -0.164 -3.795 -13.851 1.00 87.25 91 LEU A O 1
ATOM 745 N N . LEU A 1 92 ? 1.731 -4.250 -12.731 1.00 87.12 92 LEU A N 1
ATOM 746 C CA . LEU A 1 92 ? 2.627 -3.845 -13.820 1.00 87.12 92 LEU A CA 1
ATOM 747 C C . LEU A 1 92 ? 2.389 -4.659 -15.089 1.00 87.12 92 LEU A C 1
ATOM 749 O O . LEU A 1 92 ? 2.231 -4.072 -16.156 1.00 87.12 92 LEU A O 1
ATOM 753 N N . CYS A 1 93 ? 2.301 -5.985 -14.977 1.00 83.12 93 CYS A N 1
ATOM 754 C CA . CYS A 1 93 ? 2.014 -6.863 -16.111 1.00 83.12 93 CYS A C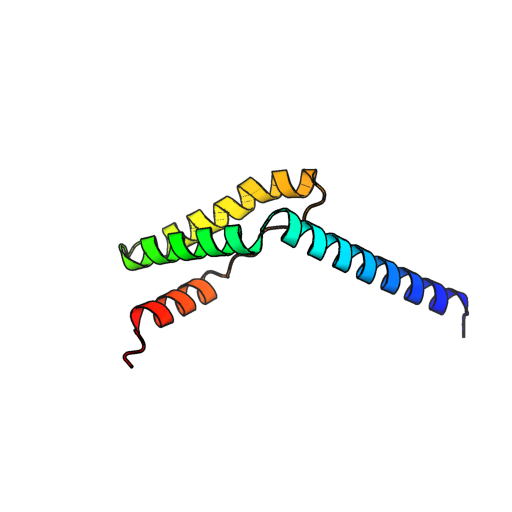A 1
ATOM 755 C C . CYS A 1 93 ? 0.666 -6.532 -16.765 1.00 83.12 93 CYS A C 1
ATOM 757 O O . CYS A 1 93 ? 0.565 -6.507 -17.986 1.00 83.12 93 CYS A O 1
ATOM 759 N N . THR A 1 94 ? -0.374 -6.221 -15.987 1.00 79.88 94 THR A N 1
ATOM 760 C CA . THR A 1 94 ? -1.673 -5.833 -16.572 1.00 79.88 94 THR A CA 1
ATOM 761 C C . THR A 1 94 ? -1.629 -4.485 -17.292 1.00 79.88 94 THR A C 1
ATOM 763 O O . THR A 1 94 ? -2.293 -4.320 -18.314 1.00 79.88 94 THR A O 1
ATOM 766 N N . LYS A 1 95 ? -0.825 -3.529 -16.807 1.00 69.81 95 LYS A N 1
ATOM 767 C CA . LYS A 1 95 ? -0.658 -2.215 -17.444 1.00 69.81 95 LYS A CA 1
ATOM 768 C C . LYS A 1 95 ? 0.192 -2.266 -18.710 1.00 69.81 95 LYS A C 1
ATOM 770 O O . LYS A 1 95 ? -0.104 -1.545 -19.657 1.00 69.81 95 LYS A O 1
ATOM 775 N N . THR A 1 96 ? 1.216 -3.114 -18.748 1.00 59.91 96 THR A N 1
ATOM 776 C CA . THR A 1 96 ? 2.083 -3.273 -19.927 1.00 59.91 96 THR A CA 1
ATOM 777 C C . THR A 1 96 ? 1.439 -4.108 -21.031 1.00 59.91 96 THR A C 1
ATOM 779 O O . THR A 1 96 ? 1.756 -3.904 -22.199 1.00 59.91 96 THR A O 1
ATOM 782 N N . VAL A 1 97 ? 0.505 -5.006 -20.693 1.00 58.53 97 VAL A N 1
ATOM 783 C CA . VAL A 1 97 ? -0.194 -5.872 -21.664 1.00 58.53 97 VAL A CA 1
ATOM 784 C C . VAL A 1 97 ? -1.363 -5.173 -22.369 1.00 58.53 97 VAL A C 1
ATOM 786 O O . VAL A 1 97 ? -1.923 -5.761 -23.283 1.00 58.53 97 VAL A O 1
ATOM 789 N N . GLY A 1 98 ? -1.693 -3.923 -22.015 1.00 47.66 98 GLY A N 1
ATOM 790 C CA . GLY A 1 98 ? -2.529 -3.020 -22.817 1.00 47.66 98 GLY A CA 1
ATOM 791 C C . GLY A 1 98 ? -3.699 -3.693 -23.541 1.00 47.66 98 GLY A C 1
ATOM 792 O O . GLY A 1 98 ? -3.591 -4.036 -24.718 1.00 47.66 98 GLY A O 1
ATOM 793 N N . TRP A 1 99 ? -4.833 -3.844 -22.852 1.00 41.09 99 TRP A N 1
ATOM 794 C CA . TRP A 1 99 ? -6.110 -4.116 -23.509 1.00 41.09 99 TRP A CA 1
ATOM 795 C C . TRP A 1 99 ? -6.300 -3.099 -24.644 1.00 41.09 99 TRP A C 1
ATOM 797 O O . TRP A 1 99 ? -6.413 -1.896 -24.405 1.00 41.09 99 TRP A O 1
ATOM 807 N N . THR A 1 100 ? -6.243 -3.592 -25.877 1.00 36.25 100 THR A N 1
ATOM 808 C CA . THR A 1 100 ? -6.572 -2.852 -27.094 1.00 36.25 100 THR A CA 1
ATOM 809 C C . THR A 1 100 ? -8.053 -3.121 -27.367 1.00 36.25 100 THR A C 1
ATOM 811 O O . THR A 1 100 ? -8.406 -4.296 -27.499 1.00 36.25 100 THR A O 1
ATOM 814 N N . PRO A 1 101 ? -8.933 -2.099 -27.354 1.00 49.53 101 PRO A N 1
ATOM 815 C CA . PRO A 1 101 ? -10.326 -2.272 -27.757 1.00 49.53 101 PRO A CA 1
ATOM 816 C C . PRO A 1 101 ? -10.453 -2.631 -29.242 1.00 49.53 101 PRO A C 1
ATOM 818 O O . PRO A 1 101 ? -9.575 -2.215 -30.036 1.00 49.53 101 PRO A O 1
#

pLDDT: mean 78.97, std 11.04, range [36.25, 92.69]

Sequence (101 aa):
MDNRRTCDLMQNALDILTEGSRTADFRREFQYDELEQAAIQEALGIAMDFPSRQREAWEFMASLRTDMSEQLEQLDAPPLRFPSYETFLGLLCTKTVGWTP

Radius of gyration: 19.35 Å; chains: 1; bounding box: 41×34×59 Å